Protein AF-H8ZC32-F1 (afdb_monomer)

InterPro domains:
  IPR000594 THIF-type NAD/FAD binding fold [PF00899] (2-67)
  IPR035985 Ubiquitin-activating enzyme-like [SSF69572] (2-67)

Mean predicted aligned error: 3.24 Å

Secondary structure (DSSP, 8-state):
-EEEEE--SHHHHHHHHHHHH-TT---SEEEEE--PBP-GGGTTTSS--GGGTTSBHHHHHHHHHHHH--

Sequence (70 aa):
MKLCVAGLGGLGSAIITSLIENKGIFINTIYLLDMDTVERCNTGNQIYEEKDIGEYKVTATRNRIKKGRV

Solvent-accessible surface area (backbone atoms only — not comparable to full-atom values): 4178 Å² total; per-residue (Å²): 94,79,48,75,45,77,44,67,50,53,66,34,24,52,53,52,50,52,53,62,70,38,86,87,61,81,69,79,41,80,47,72,43,51,90,52,56,34,50,78,82,41,45,82,66,32,84,50,52,82,90,42,52,73,37,43,41,47,57,52,51,52,54,50,56,58,68,59,66,121

pLDDT: mean 91.97, std 9.96, range [41.41, 98.56]

Structure (mmCIF, N/CA/C/O backbone):
data_AF-H8ZC32-F1
#
_entry.id   AF-H8ZC32-F1
#
loop_
_atom_site.group_PDB
_atom_site.id
_atom_site.type_symbol
_atom_site.label_atom_id
_atom_site.label_alt_id
_atom_site.label_comp_id
_atom_site.label_asym_id
_atom_site.label_entity_id
_atom_site.label_seq_id
_atom_site.pdbx_PDB_ins_code
_atom_site.Cartn_x
_atom_site.Cartn_y
_atom_site.Cartn_z
_atom_site.occupancy
_atom_site.B_iso_or_equiv
_atom_site.auth_seq_id
_atom_site.auth_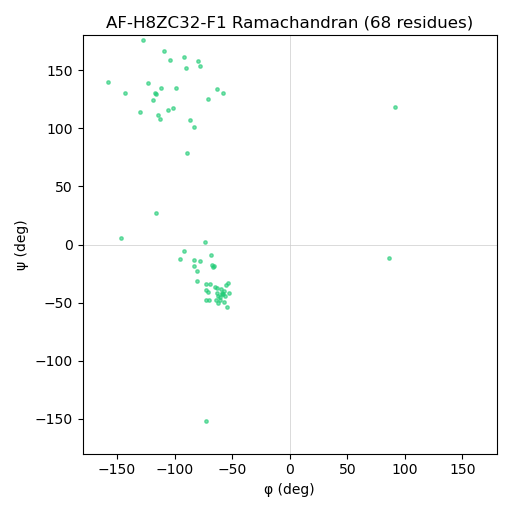comp_id
_atom_site.auth_asym_id
_atom_site.auth_atom_id
_atom_site.pdbx_PDB_model_num
ATOM 1 N N . MET A 1 1 ? -18.217 7.648 8.696 1.00 87.88 1 MET A N 1
ATOM 2 C CA . MET A 1 1 ? -17.313 8.538 7.930 1.00 87.88 1 MET A CA 1
ATOM 3 C C . MET A 1 1 ? -16.862 7.855 6.642 1.00 87.88 1 MET A C 1
ATOM 5 O O . MET A 1 1 ? -16.643 6.644 6.669 1.00 87.88 1 MET A O 1
ATOM 9 N N . LYS A 1 2 ? -16.762 8.605 5.536 1.00 92.00 2 LYS A N 1
ATOM 10 C CA . LYS A 1 2 ? -16.214 8.142 4.248 1.00 92.00 2 LYS A CA 1
ATOM 11 C C . LYS A 1 2 ? -14.894 8.874 3.995 1.00 92.00 2 LYS A C 1
ATOM 13 O O . LYS A 1 2 ? -14.850 10.083 4.195 1.00 92.00 2 LYS A O 1
ATOM 18 N N . LEU A 1 3 ? -13.863 8.154 3.568 1.00 92.81 3 LEU A N 1
ATOM 19 C CA . LEU A 1 3 ? -12.549 8.706 3.231 1.00 92.81 3 LEU A CA 1
ATOM 20 C C . LEU A 1 3 ? -12.199 8.338 1.789 1.00 92.81 3 LEU A C 1
ATOM 22 O O . LEU A 1 3 ? -12.434 7.206 1.377 1.00 92.81 3 LEU A O 1
ATOM 26 N N . CYS A 1 4 ? -11.617 9.272 1.043 1.00 96.25 4 CYS A N 1
ATOM 27 C CA . CYS A 1 4 ? -10.985 9.000 -0.242 1.00 96.25 4 CYS A CA 1
ATOM 28 C C . CYS A 1 4 ? -9.497 9.330 -0.131 1.00 96.25 4 CYS A C 1
ATOM 30 O O . CYS A 1 4 ? -9.152 10.409 0.347 1.00 96.25 4 CYS A O 1
ATOM 32 N N . VAL A 1 5 ? -8.638 8.406 -0.555 1.00 96.56 5 VAL A N 1
ATOM 33 C CA . VAL A 1 5 ? -7.190 8.610 -0.637 1.00 96.56 5 VAL A CA 1
ATOM 34 C C . VAL A 1 5 ? -6.802 8.569 -2.110 1.00 96.56 5 VAL A C 1
ATOM 36 O O . VAL A 1 5 ? -6.902 7.520 -2.749 1.00 96.56 5 VAL A O 1
ATOM 39 N N . ALA A 1 6 ? -6.395 9.721 -2.639 1.00 97.44 6 ALA A N 1
ATOM 40 C CA . ALA A 1 6 ? -5.880 9.864 -3.994 1.00 97.44 6 ALA A CA 1
ATOM 41 C C . ALA A 1 6 ? -4.350 9.941 -3.949 1.00 97.44 6 ALA A C 1
ATOM 43 O O . ALA A 1 6 ? -3.791 10.855 -3.344 1.00 97.44 6 ALA A O 1
ATOM 44 N N . GLY A 1 7 ? -3.696 8.963 -4.570 1.00 97.75 7 GLY A N 1
ATOM 45 C CA . GLY A 1 7 ? -2.264 8.705 -4.469 1.00 97.75 7 GLY A CA 1
ATOM 46 C C . GLY A 1 7 ? -1.936 7.713 -3.351 1.00 97.75 7 GLY A C 1
ATOM 47 O O . GLY A 1 7 ? -2.165 7.972 -2.169 1.00 97.75 7 GLY A O 1
ATOM 48 N N . LEU A 1 8 ? -1.348 6.580 -3.727 1.00 97.88 8 LEU A N 1
ATOM 49 C CA . LEU A 1 8 ? -0.947 5.462 -2.865 1.00 97.88 8 LEU A CA 1
ATOM 50 C C . LEU A 1 8 ? 0.579 5.265 -2.860 1.00 97.88 8 LEU A C 1
ATOM 52 O O . LEU A 1 8 ? 1.081 4.169 -2.612 1.00 97.88 8 LEU A O 1
ATOM 56 N N . GLY A 1 9 ? 1.317 6.350 -3.110 1.00 96.38 9 GLY A N 1
ATOM 57 C CA . GLY A 1 9 ? 2.759 6.449 -2.880 1.00 96.38 9 GLY A CA 1
ATOM 58 C C . GLY A 1 9 ? 3.110 6.530 -1.389 1.00 96.38 9 GLY A C 1
ATOM 59 O O . GLY A 1 9 ? 2.358 6.062 -0.535 1.00 96.38 9 GLY A O 1
ATOM 60 N N . GLY A 1 10 ? 4.232 7.171 -1.043 1.00 96.62 10 GLY A N 1
ATOM 61 C CA . GLY A 1 10 ? 4.718 7.250 0.347 1.00 96.62 10 GLY A CA 1
ATOM 62 C C . GLY A 1 10 ? 3.710 7.844 1.345 1.00 96.62 10 GLY A C 1
ATOM 63 O O . GLY A 1 10 ? 3.491 7.283 2.415 1.00 96.62 10 GLY A O 1
ATOM 64 N N . LEU A 1 11 ? 3.029 8.937 0.980 1.00 96.19 11 LEU A N 1
ATOM 65 C CA . LEU A 1 11 ? 2.031 9.570 1.855 1.00 96.19 11 LEU A CA 1
ATOM 66 C C . LEU A 1 11 ? 0.768 8.717 2.013 1.00 96.19 11 LEU A C 1
ATOM 68 O O . LEU A 1 11 ? 0.325 8.482 3.136 1.00 96.19 11 LEU A O 1
ATOM 72 N N . GLY A 1 12 ? 0.211 8.219 0.904 1.00 96.50 12 GLY A N 1
ATOM 73 C CA . GLY A 1 12 ? -0.958 7.338 0.942 1.00 96.50 12 GLY A CA 1
ATOM 74 C C . GLY A 1 12 ? -0.682 6.071 1.748 1.00 96.50 12 GLY A C 1
ATOM 75 O O . GLY A 1 12 ? -1.487 5.680 2.587 1.00 96.50 12 GLY A O 1
ATOM 76 N N . SER A 1 13 ? 0.509 5.501 1.572 1.00 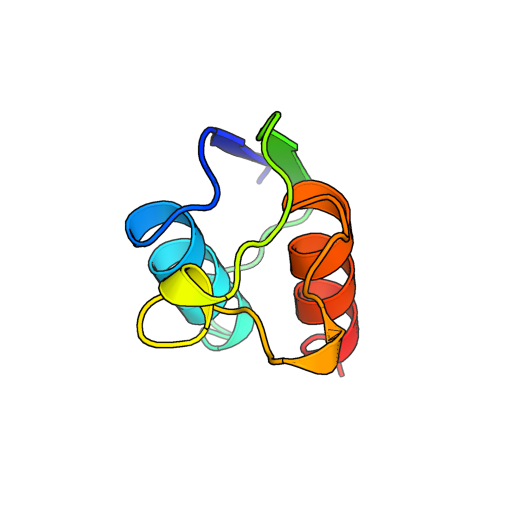95.62 13 SER A N 1
ATOM 77 C CA . SER A 1 13 ? 1.037 4.388 2.363 1.00 95.62 13 SER A CA 1
ATOM 78 C C . SER A 1 13 ? 1.024 4.688 3.865 1.00 95.62 13 SER A C 1
ATOM 80 O O . SER A 1 13 ? 0.418 3.940 4.630 1.00 95.62 13 SER A O 1
ATOM 82 N N . ALA A 1 14 ? 1.618 5.806 4.294 1.00 95.00 14 ALA A N 1
ATOM 83 C CA . ALA A 1 14 ? 1.678 6.184 5.707 1.00 95.00 14 ALA A CA 1
ATOM 84 C C . ALA A 1 14 ? 0.286 6.427 6.321 1.00 95.00 14 ALA A C 1
ATOM 86 O O . ALA A 1 14 ? 0.009 5.973 7.436 1.00 95.00 14 ALA A O 1
ATOM 87 N N . ILE A 1 15 ? -0.606 7.102 5.586 1.00 93.19 15 ILE A N 1
ATOM 88 C CA . ILE A 1 15 ? -1.988 7.355 6.017 1.00 93.19 15 ILE A CA 1
ATOM 89 C C . ILE A 1 15 ? -2.734 6.032 6.197 1.00 93.19 15 ILE A C 1
ATOM 91 O O . ILE A 1 15 ? -3.335 5.809 7.246 1.00 93.19 15 ILE A O 1
ATOM 95 N N . ILE A 1 16 ? -2.682 5.137 5.207 1.00 93.69 16 ILE A N 1
ATOM 96 C CA . ILE A 1 16 ? -3.371 3.846 5.281 1.00 93.69 16 ILE A CA 1
ATOM 97 C C . ILE A 1 16 ? -2.828 2.994 6.433 1.00 93.69 16 ILE A C 1
ATOM 99 O O . ILE A 1 16 ? -3.634 2.449 7.184 1.00 93.69 16 ILE A O 1
ATOM 103 N N . THR A 1 17 ? -1.508 2.918 6.627 1.00 91.81 17 THR A N 1
ATOM 104 C CA . THR A 1 17 ? -0.914 2.197 7.768 1.00 91.81 17 THR A CA 1
ATOM 105 C C . THR A 1 17 ? -1.425 2.742 9.094 1.00 91.81 17 THR A C 1
ATOM 107 O O . THR A 1 17 ? -1.948 1.986 9.909 1.00 91.81 17 THR A O 1
ATOM 110 N N . SER A 1 18 ? -1.384 4.065 9.266 1.00 90.50 18 SER A N 1
ATOM 111 C CA . SER A 1 18 ? -1.853 4.723 10.490 1.00 90.50 18 SER A CA 1
ATOM 112 C C . SER A 1 18 ? -3.332 4.435 10.761 1.00 90.50 18 SER A C 1
ATOM 114 O O . SER A 1 18 ? -3.728 4.231 11.904 1.00 90.50 18 SER A O 1
ATOM 116 N N . LEU A 1 19 ? -4.159 4.388 9.713 1.00 88.38 19 LEU A N 1
ATOM 117 C CA . LEU A 1 19 ? -5.586 4.075 9.819 1.00 88.38 19 LEU A CA 1
ATOM 118 C C . LEU A 1 19 ? -5.869 2.602 10.127 1.00 88.38 19 LEU A C 1
ATOM 120 O O . LEU A 1 19 ? -6.855 2.310 10.797 1.00 88.38 19 LEU A O 1
ATOM 124 N N . ILE A 1 20 ? -5.051 1.676 9.623 1.00 85.06 20 ILE A N 1
ATOM 125 C CA . ILE A 1 20 ? -5.183 0.245 9.929 1.00 85.06 20 ILE A CA 1
ATOM 126 C C . ILE A 1 20 ? -4.778 -0.024 11.383 1.00 85.06 20 ILE A C 1
ATOM 128 O O . ILE A 1 20 ? -5.431 -0.811 12.065 1.00 85.06 20 ILE A O 1
ATOM 132 N N . GLU A 1 21 ? -3.714 0.621 11.858 1.00 84.94 21 GLU A N 1
ATOM 133 C CA . GLU A 1 21 ? -3.153 0.386 13.193 1.00 84.94 21 GLU A CA 1
ATOM 134 C C . GLU A 1 21 ? -3.918 1.128 14.300 1.00 84.94 21 GLU A C 1
ATOM 136 O O . GLU A 1 21 ? -4.029 0.635 15.427 1.00 84.94 21 GLU A O 1
ATOM 141 N N . ASN A 1 22 ? -4.485 2.299 14.000 1.00 80.62 22 ASN A N 1
ATOM 142 C CA . ASN A 1 22 ? -5.186 3.108 14.990 1.00 80.62 22 ASN A CA 1
ATOM 143 C C . ASN A 1 22 ? -6.642 2.654 15.187 1.00 80.62 22 ASN A C 1
ATOM 145 O O . ASN A 1 22 ? -7.551 3.029 14.445 1.00 80.62 22 ASN A O 1
ATOM 149 N N . LYS A 1 23 ? -6.883 1.914 16.275 1.00 69.69 23 LYS A N 1
ATOM 150 C CA . LYS A 1 23 ? -8.217 1.427 16.671 1.00 69.69 23 LYS A CA 1
ATOM 151 C C . LYS A 1 23 ? -9.196 2.521 17.124 1.00 69.69 23 LYS A C 1
ATOM 153 O O . LYS A 1 23 ? -10.374 2.230 17.312 1.00 69.69 23 LYS A O 1
ATOM 158 N N . GLY A 1 24 ? -8.739 3.760 17.310 1.00 81.94 24 GLY A N 1
ATOM 159 C CA . GLY A 1 24 ? -9.570 4.880 17.762 1.00 81.94 24 GLY A CA 1
ATOM 160 C C . GLY A 1 24 ? -10.361 5.576 16.651 1.00 81.94 24 GLY A C 1
ATOM 161 O O . GLY A 1 24 ? -11.267 6.351 16.950 1.00 81.94 24 GLY A O 1
ATOM 162 N N . ILE A 1 25 ? -10.049 5.315 15.374 1.00 81.31 25 ILE A N 1
ATOM 163 C CA . ILE A 1 25 ? -10.701 5.975 14.235 1.00 81.31 25 ILE A CA 1
ATOM 164 C C . ILE A 1 25 ? -11.531 4.958 13.451 1.00 81.31 25 ILE A C 1
ATOM 166 O O . ILE A 1 25 ? -11.009 4.130 12.707 1.00 81.31 25 ILE A O 1
ATOM 170 N N . PHE A 1 26 ? -12.857 5.058 13.556 1.00 83.62 26 PHE A N 1
ATOM 171 C CA . PHE A 1 26 ? -13.759 4.212 12.778 1.00 83.62 26 PHE A CA 1
ATOM 172 C C . PHE A 1 26 ? -14.060 4.815 11.396 1.00 83.62 26 PHE A C 1
ATOM 174 O O . PHE A 1 26 ? -14.831 5.772 11.254 1.00 83.62 26 PHE A O 1
ATOM 181 N N . ILE A 1 27 ? -13.487 4.214 10.347 1.00 87.25 27 ILE A N 1
ATOM 182 C CA . ILE A 1 27 ? -13.802 4.541 8.950 1.00 87.25 27 ILE A CA 1
ATOM 183 C C . ILE A 1 27 ? -14.654 3.438 8.326 1.00 87.25 27 ILE A C 1
ATOM 185 O O . ILE A 1 27 ? -14.214 2.306 8.122 1.00 87.25 27 ILE A O 1
ATOM 189 N N . ASN A 1 28 ? -15.883 3.807 7.965 1.00 88.38 28 ASN A N 1
ATOM 190 C CA . ASN A 1 28 ? -16.857 2.887 7.388 1.00 88.38 28 ASN A CA 1
ATOM 191 C C . ASN A 1 28 ? -16.501 2.511 5.945 1.00 88.38 28 ASN A C 1
ATOM 193 O O . ASN A 1 28 ? -16.660 1.367 5.531 1.00 88.38 28 ASN A O 1
ATOM 197 N N . THR A 1 29 ? -16.020 3.483 5.167 1.00 90.88 29 THR A N 1
ATOM 198 C CA . THR A 1 29 ? -15.733 3.299 3.741 1.00 90.88 29 THR A CA 1
ATOM 199 C C . THR A 1 29 ? -14.481 4.070 3.352 1.00 90.88 29 THR A C 1
ATOM 201 O O . THR A 1 29 ? -14.378 5.260 3.652 1.00 90.88 29 THR A O 1
ATOM 204 N N . ILE A 1 30 ? -13.560 3.389 2.668 1.00 93.62 30 ILE A N 1
ATOM 205 C CA . ILE A 1 30 ? -12.336 3.962 2.107 1.00 93.62 30 ILE A CA 1
ATOM 206 C C . ILE A 1 30 ? -12.383 3.769 0.589 1.00 93.62 30 ILE A C 1
ATOM 208 O O . ILE A 1 30 ? -12.536 2.642 0.120 1.00 93.62 30 ILE A O 1
ATOM 212 N N . TYR A 1 31 ? -12.252 4.861 -0.156 1.00 96.69 31 TYR A N 1
ATOM 213 C CA . TYR 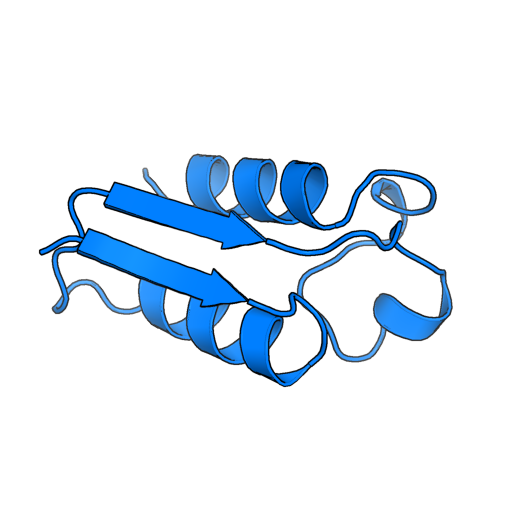A 1 31 ? -12.037 4.867 -1.600 1.00 96.69 31 TYR A CA 1
ATOM 214 C C . TYR A 1 31 ? -10.547 5.068 -1.870 1.00 96.69 31 TYR A C 1
ATOM 216 O O . TYR A 1 31 ? -9.914 5.916 -1.241 1.00 96.69 31 TYR A O 1
ATOM 224 N N . LEU A 1 32 ? -9.995 4.274 -2.782 1.00 97.81 32 LEU A N 1
ATOM 225 C CA . LEU A 1 32 ? -8.587 4.310 -3.166 1.00 97.81 32 LEU A CA 1
ATOM 226 C C . LEU A 1 32 ? -8.498 4.715 -4.636 1.00 97.81 32 LEU A C 1
ATOM 228 O O . LEU A 1 32 ? -9.180 4.112 -5.467 1.00 97.81 32 LEU A O 1
ATOM 232 N N . LEU A 1 33 ? -7.668 5.706 -4.945 1.00 98.06 33 LEU A N 1
ATOM 233 C CA . LEU A 1 33 ? -7.407 6.144 -6.311 1.00 98.06 33 LEU A CA 1
ATOM 234 C C . LEU A 1 33 ? -5.900 6.231 -6.537 1.00 98.06 33 LEU A C 1
ATOM 236 O O . LEU A 1 33 ? -5.227 7.067 -5.943 1.00 98.06 33 LEU A O 1
ATOM 240 N N . ASP A 1 34 ? -5.389 5.381 -7.413 1.00 98.00 34 ASP A N 1
ATOM 241 C CA . ASP A 1 34 ? -4.036 5.446 -7.956 1.00 98.00 34 A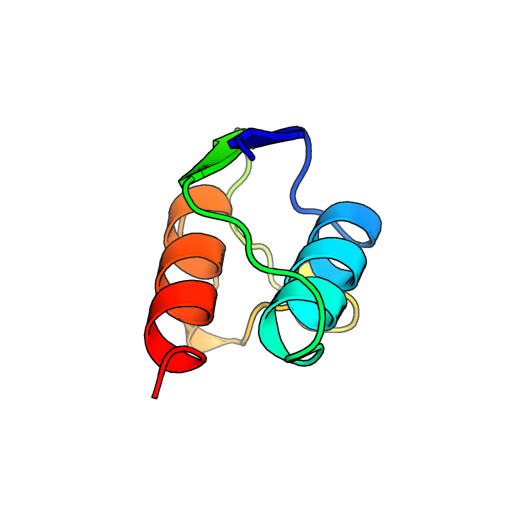SP A CA 1
ATOM 242 C C . ASP A 1 34 ? -4.043 4.682 -9.283 1.00 98.00 34 ASP A C 1
ATOM 244 O O . ASP A 1 34 ? -4.726 3.660 -9.394 1.00 98.00 34 ASP A O 1
ATOM 248 N N . MET A 1 35 ? -3.353 5.205 -10.292 1.00 98.00 35 MET A N 1
ATOM 249 C CA . MET A 1 35 ? -3.289 4.590 -11.622 1.00 98.00 35 MET A CA 1
ATOM 250 C C . MET A 1 35 ? -2.044 3.716 -11.793 1.00 98.00 35 MET A C 1
ATO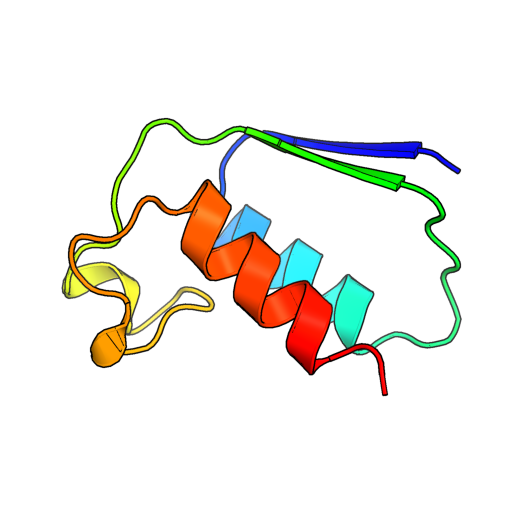M 252 O O . MET A 1 35 ? -1.979 2.939 -12.745 1.00 98.00 35 MET A O 1
ATOM 256 N N . ASP A 1 36 ? -1.080 3.820 -10.880 1.00 98.06 36 ASP A N 1
ATOM 257 C CA . ASP A 1 36 ? 0.185 3.115 -10.982 1.00 98.06 36 ASP A CA 1
ATOM 258 C C . ASP A 1 36 ? 0.068 1.646 -10.552 1.00 98.06 36 ASP A C 1
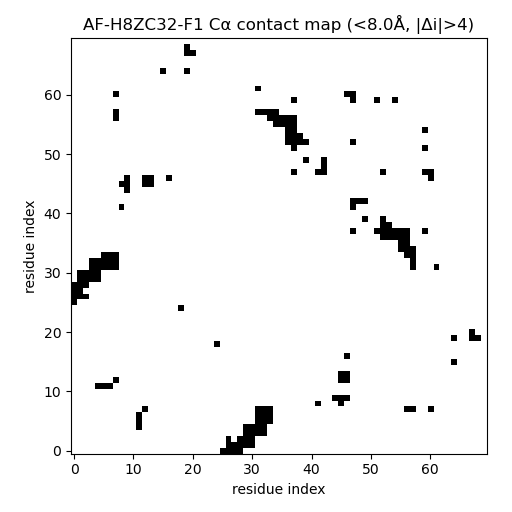ATOM 260 O O . ASP A 1 36 ? -0.763 1.238 -9.727 1.00 98.06 36 ASP A O 1
ATOM 264 N N . THR A 1 37 ? 1.012 0.855 -11.048 1.00 98.50 37 THR A N 1
ATOM 265 C CA . THR A 1 37 ? 1.365 -0.453 -10.497 1.00 98.50 37 THR A CA 1
ATOM 266 C C . THR A 1 37 ? 2.492 -0.331 -9.476 1.00 98.50 37 THR A C 1
ATOM 268 O O . THR A 1 37 ? 3.219 0.661 -9.438 1.00 98.50 37 THR A O 1
ATOM 271 N N . VAL A 1 38 ? 2.652 -1.342 -8.630 1.00 98.38 38 VAL A N 1
ATOM 272 C CA . VAL A 1 38 ? 3.769 -1.428 -7.688 1.00 98.38 38 VAL A CA 1
ATOM 273 C C . VAL A 1 38 ? 5.058 -1.714 -8.453 1.00 98.38 38 VAL A C 1
ATOM 275 O O . VAL A 1 38 ? 5.167 -2.713 -9.166 1.00 98.38 38 VAL A O 1
ATOM 278 N N . GLU A 1 39 ? 6.060 -0.868 -8.248 1.00 98.25 39 GLU A N 1
ATOM 279 C CA . GLU A 1 39 ? 7.417 -1.077 -8.739 1.00 98.25 39 GLU A CA 1
ATOM 280 C C . GLU A 1 39 ? 8.353 -1.516 -7.614 1.00 98.25 39 GLU A C 1
ATOM 282 O O . GLU A 1 39 ? 8.138 -1.220 -6.438 1.00 98.25 39 GLU A O 1
ATOM 287 N N . ARG A 1 40 ? 9.470 -2.153 -7.981 1.00 97.69 40 ARG A N 1
ATOM 288 C CA . ARG A 1 40 ? 10.486 -2.599 -7.018 1.00 97.69 40 ARG A CA 1
ATOM 289 C C . ARG A 1 40 ? 11.013 -1.463 -6.136 1.00 97.69 40 ARG A C 1
ATOM 291 O O . ARG A 1 40 ? 11.278 -1.672 -4.963 1.00 97.69 40 ARG A O 1
ATOM 298 N N . CYS A 1 41 ? 11.135 -0.245 -6.665 1.00 96.62 41 CYS A N 1
ATOM 299 C CA . CYS A 1 41 ? 11.589 0.906 -5.879 1.00 96.62 41 CYS A CA 1
ATOM 300 C C . CYS A 1 41 ? 10.601 1.307 -4.765 1.00 96.62 41 CYS A C 1
ATOM 302 O O . CYS A 1 41 ? 10.984 2.011 -3.833 1.00 96.62 41 CYS A O 1
ATOM 304 N N . ASN A 1 42 ? 9.340 0.869 -4.840 1.00 97.31 42 ASN A N 1
ATOM 305 C CA . ASN A 1 42 ? 8.313 1.203 -3.860 1.00 97.31 42 ASN A CA 1
ATOM 306 C C . ASN A 1 42 ? 8.398 0.329 -2.597 1.00 97.31 42 ASN A C 1
ATOM 308 O O . ASN A 1 42 ? 7.958 0.769 -1.538 1.00 97.31 42 ASN A O 1
ATOM 312 N N . THR A 1 43 ? 8.991 -0.869 -2.658 1.00 95.75 43 THR A N 1
ATOM 313 C CA . THR A 1 43 ? 9.038 -1.801 -1.510 1.00 95.75 43 THR A CA 1
ATOM 314 C C . THR A 1 43 ? 9.893 -1.285 -0.345 1.00 95.75 43 THR A C 1
ATOM 316 O O . THR A 1 43 ? 9.719 -1.717 0.790 1.00 95.75 43 THR A O 1
ATOM 319 N N . GLY A 1 44 ? 10.786 -0.320 -0.592 1.00 94.69 44 GLY A N 1
ATOM 320 C CA . GLY A 1 44 ? 11.647 0.267 0.439 1.00 94.69 44 GLY A CA 1
ATOM 321 C C . GLY A 1 44 ? 11.011 1.388 1.270 1.00 94.69 44 GLY A C 1
ATOM 322 O O . GLY A 1 44 ? 11.541 1.725 2.326 1.00 94.69 44 GLY A O 1
ATOM 323 N N . ASN A 1 45 ? 9.919 2.007 0.807 1.00 92.50 45 ASN A N 1
ATOM 324 C CA . ASN A 1 45 ? 9.361 3.213 1.440 1.00 92.50 45 ASN A CA 1
ATOM 325 C C . ASN A 1 45 ? 7.827 3.338 1.377 1.00 92.50 45 ASN A C 1
ATOM 327 O O . ASN A 1 45 ? 7.276 4.367 1.773 1.00 92.50 45 ASN A O 1
ATOM 331 N N . GLN A 1 46 ? 7.132 2.319 0.875 1.00 97.06 46 GLN A N 1
ATOM 332 C CA . GLN A 1 46 ? 5.672 2.253 0.778 1.00 97.06 46 GLN A CA 1
ATOM 333 C C . GLN A 1 46 ? 5.168 0.950 1.414 1.00 97.06 46 GLN A C 1
ATOM 335 O O . GLN A 1 46 ? 5.952 0.117 1.856 1.00 97.06 46 GLN A O 1
ATOM 340 N N . ILE A 1 47 ? 3.850 0.760 1.493 1.00 95.19 47 ILE A N 1
ATOM 341 C CA . ILE A 1 47 ? 3.234 -0.388 2.198 1.00 95.19 47 ILE A CA 1
ATOM 342 C C . ILE A 1 47 ? 3.351 -1.747 1.484 1.00 95.19 47 ILE A C 1
ATOM 344 O O . ILE A 1 47 ? 2.785 -2.733 1.969 1.00 95.19 47 ILE A O 1
ATOM 348 N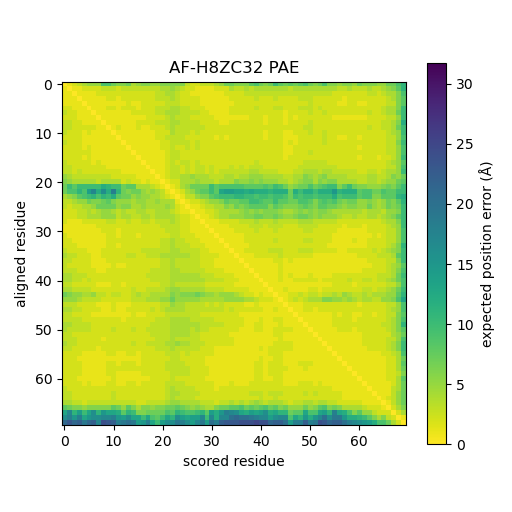 N . TYR A 1 48 ? 4.015 -1.794 0.331 1.00 96.75 48 TYR A N 1
ATOM 349 C CA . TYR A 1 48 ? 4.055 -2.951 -0.563 1.00 96.75 48 TYR A CA 1
ATOM 350 C C . TYR A 1 48 ? 5.215 -3.893 -0.242 1.00 96.75 48 TYR A C 1
ATOM 352 O O . TYR A 1 48 ? 6.269 -3.467 0.227 1.00 96.75 48 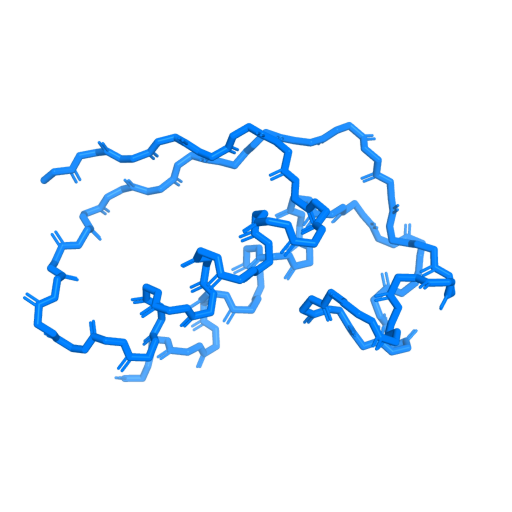TYR A O 1
ATOM 360 N N . GLU A 1 49 ? 5.033 -5.174 -0.545 1.00 96.00 49 GLU A N 1
ATOM 361 C CA . GLU A 1 49 ? 6.070 -6.201 -0.439 1.00 96.00 49 GLU A CA 1
ATOM 362 C C . GLU A 1 49 ? 6.523 -6.661 -1.837 1.00 96.00 49 GLU A C 1
ATOM 364 O O . GLU A 1 49 ? 5.842 -6.421 -2.831 1.00 96.00 49 GLU A O 1
ATOM 369 N N . GLU A 1 50 ? 7.647 -7.382 -1.934 1.00 96.81 50 GLU A N 1
ATOM 370 C CA . GLU A 1 50 ? 8.166 -7.896 -3.221 1.00 96.81 50 GLU A CA 1
ATOM 371 C C . GLU A 1 50 ? 7.128 -8.718 -4.007 1.00 96.81 50 GLU A C 1
ATOM 373 O O . GLU A 1 50 ? 7.089 -8.668 -5.233 1.00 96.81 50 GLU A O 1
ATOM 378 N N . LYS A 1 51 ? 6.236 -9.437 -3.312 1.00 96.56 51 LYS A N 1
ATOM 379 C CA . LYS A 1 51 ? 5.160 -10.223 -3.942 1.00 96.56 51 LYS A CA 1
ATOM 380 C C . LYS A 1 51 ? 4.094 -9.375 -4.644 1.00 96.56 51 LYS A C 1
ATOM 382 O O . LYS A 1 51 ? 3.305 -9.927 -5.402 1.00 96.56 51 LYS A O 1
ATOM 387 N N . ASP A 1 52 ? 4.024 -8.082 -4.335 1.00 97.69 52 ASP A N 1
ATOM 388 C CA . ASP A 1 52 ? 3.026 -7.167 -4.884 1.00 97.69 52 ASP A CA 1
ATOM 389 C C . ASP A 1 52 ? 3.539 -6.466 -6.158 1.00 97.69 52 ASP A C 1
ATOM 391 O O . ASP A 1 52 ? 2.776 -5.754 -6.803 1.00 97.69 52 ASP A O 1
ATOM 395 N N . ILE A 1 53 ? 4.810 -6.650 -6.544 1.00 98.19 53 ILE A N 1
ATOM 396 C CA . ILE A 1 53 ? 5.397 -6.019 -7.737 1.00 98.19 53 ILE A CA 1
ATOM 397 C C . ILE A 1 53 ? 4.606 -6.405 -8.996 1.00 98.19 53 ILE A C 1
ATOM 399 O O . ILE A 1 53 ? 4.354 -7.581 -9.256 1.00 98.19 53 ILE A O 1
ATOM 403 N N . GLY A 1 54 ? 4.242 -5.399 -9.795 1.00 98.06 54 GLY A N 1
ATOM 404 C CA . GLY A 1 54 ? 3.432 -5.548 -11.008 1.00 98.06 54 GLY A CA 1
ATOM 405 C C . GLY A 1 54 ? 1.916 -5.531 -10.776 1.00 98.06 54 GLY A C 1
ATOM 406 O O . GLY A 1 54 ? 1.166 -5.382 -11.737 1.00 98.06 54 GLY A O 1
ATOM 407 N N . GLU A 1 55 ? 1.446 -5.624 -9.530 1.00 98.38 55 GLU A N 1
ATOM 408 C CA . GLU A 1 55 ? 0.030 -5.446 -9.192 1.00 98.38 55 GLU A CA 1
ATOM 409 C C . GLU A 1 55 ? -0.340 -3.958 -9.178 1.00 98.38 55 GLU A C 1
ATOM 411 O O . GLU A 1 55 ? 0.493 -3.092 -8.896 1.00 98.38 55 GLU A O 1
ATOM 416 N N . TYR A 1 56 ? -1.607 -3.632 -9.429 1.00 98.56 56 TYR A N 1
ATOM 417 C CA . TYR A 1 56 ? -2.088 -2.264 -9.254 1.00 98.56 56 TYR A CA 1
ATOM 418 C C . TYR A 1 56 ? -1.987 -1.838 -7.788 1.00 98.56 56 TYR A C 1
ATOM 420 O O . TYR A 1 56 ? -2.456 -2.550 -6.891 1.00 98.56 56 TYR A O 1
ATOM 428 N N . LYS A 1 57 ? -1.469 -0.630 -7.531 1.00 98.38 57 LYS A N 1
ATOM 429 C CA . LYS A 1 57 ? -1.339 -0.093 -6.164 1.00 98.38 57 LYS A CA 1
ATOM 430 C C . LYS A 1 57 ? -2.666 -0.141 -5.408 1.00 98.38 57 LYS A C 1
ATOM 432 O O . LYS A 1 57 ? -2.721 -0.608 -4.273 1.00 98.38 57 LYS A O 1
ATOM 437 N N . VAL A 1 58 ? -3.768 0.208 -6.079 1.00 98.25 58 VAL A N 1
ATOM 438 C CA . VAL A 1 58 ? -5.128 0.118 -5.515 1.00 98.25 58 VAL A CA 1
ATOM 439 C C . VAL A 1 58 ? -5.496 -1.295 -5.049 1.00 98.25 58 VAL A C 1
ATOM 441 O O . VAL A 1 58 ? -6.102 -1.457 -3.984 1.00 98.25 58 VAL A O 1
ATOM 444 N N . THR A 1 59 ? -5.115 -2.330 -5.798 1.00 97.88 59 THR A N 1
ATOM 445 C CA . THR A 1 59 ? -5.395 -3.729 -5.456 1.00 97.88 59 THR A CA 1
ATOM 446 C C . THR A 1 59 ? -4.529 -4.181 -4.286 1.00 97.88 59 THR A C 1
ATOM 448 O O . THR A 1 59 ? -5.061 -4.730 -3.313 1.00 97.88 59 THR A O 1
ATOM 451 N N . ALA A 1 60 ? -3.223 -3.911 -4.342 1.00 97.25 60 ALA A N 1
ATOM 452 C CA . ALA A 1 60 ? -2.274 -4.278 -3.295 1.00 97.25 60 ALA A CA 1
ATOM 453 C C . ALA A 1 60 ? -2.629 -3.611 -1.951 1.00 97.25 60 ALA A C 1
ATOM 455 O O . ALA A 1 60 ? -2.776 -4.293 -0.929 1.00 97.25 60 ALA A O 1
ATOM 456 N N . THR A 1 61 ? -2.909 -2.301 -1.952 1.00 96.81 61 THR A N 1
ATOM 457 C CA . THR A 1 61 ? -3.361 -1.568 -0.758 1.00 96.81 61 THR A CA 1
ATOM 458 C C . THR A 1 61 ? -4.672 -2.127 -0.204 1.00 96.81 61 THR A C 1
ATOM 460 O O . THR A 1 61 ? -4.789 -2.356 1.003 1.00 96.81 61 THR A O 1
ATOM 463 N N . ARG A 1 62 ? -5.665 -2.410 -1.061 1.00 95.88 62 ARG A N 1
ATOM 464 C CA . ARG A 1 62 ? -6.942 -3.008 -0.630 1.00 95.88 62 ARG A CA 1
ATOM 465 C C . ARG A 1 62 ? -6.728 -4.349 0.071 1.00 95.88 62 ARG A C 1
ATOM 467 O O . ARG A 1 62 ? -7.364 -4.617 1.092 1.00 95.88 62 ARG A O 1
ATOM 474 N N . ASN A 1 63 ? -5.850 -5.191 -0.468 1.00 94.25 63 ASN A N 1
ATOM 475 C CA . ASN A 1 63 ? -5.537 -6.493 0.116 1.00 94.25 63 ASN A CA 1
ATOM 476 C C . ASN A 1 63 ? -4.864 -6.339 1.490 1.00 94.25 63 ASN A C 1
ATOM 478 O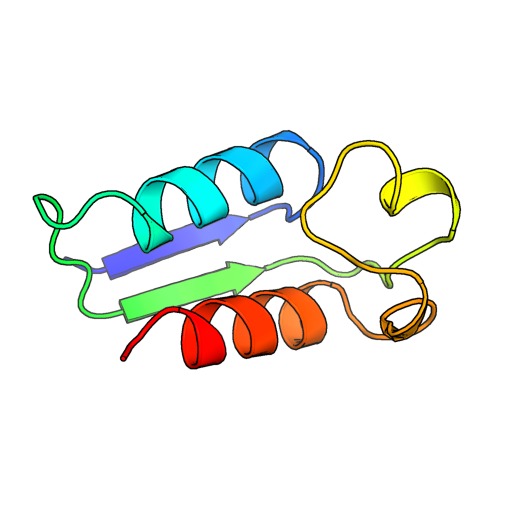 O . ASN A 1 63 ? -5.179 -7.094 2.412 1.00 94.25 63 ASN A O 1
ATOM 482 N N . ARG A 1 64 ? -4.010 -5.322 1.662 1.00 91.12 64 ARG A N 1
ATOM 483 C CA . ARG A 1 64 ? -3.387 -4.986 2.951 1.00 91.12 64 ARG A CA 1
ATOM 484 C C . ARG A 1 64 ? -4.412 -4.553 4.000 1.00 91.12 64 ARG A C 1
ATOM 486 O O . ARG A 1 64 ? -4.406 -5.099 5.102 1.00 91.12 64 ARG A O 1
ATOM 493 N N . ILE A 1 65 ? -5.333 -3.654 3.641 1.00 91.19 65 ILE A N 1
ATOM 494 C CA . ILE A 1 65 ? -6.419 -3.197 4.531 1.00 91.19 65 ILE A CA 1
ATOM 495 C C . ILE A 1 65 ? -7.284 -4.377 4.989 1.00 91.19 65 ILE A C 1
ATOM 497 O O . ILE A 1 65 ? -7.629 -4.470 6.165 1.00 91.19 65 ILE A O 1
ATOM 501 N N . LYS A 1 66 ? -7.619 -5.302 4.079 1.00 88.06 66 LYS A N 1
ATOM 502 C CA . LYS A 1 66 ? -8.414 -6.494 4.415 1.00 88.06 66 LYS A CA 1
ATOM 503 C C . LYS A 1 66 ? -7.705 -7.423 5.403 1.00 88.06 66 LYS A C 1
ATOM 505 O O . LYS A 1 66 ? -8.371 -7.960 6.274 1.00 88.06 66 LYS A O 1
ATOM 510 N N . LYS A 1 67 ? -6.383 -7.590 5.292 1.00 80.75 67 LYS A N 1
ATOM 511 C CA . LYS A 1 67 ? -5.594 -8.411 6.230 1.00 80.75 67 LYS A CA 1
ATOM 512 C C . LYS A 1 67 ? -5.493 -7.798 7.628 1.00 80.75 67 LYS A C 1
ATOM 514 O O . LYS A 1 67 ? -5.425 -8.538 8.598 1.00 80.75 67 LYS A O 1
ATOM 519 N N . GLY A 1 68 ? -5.451 -6.468 7.728 1.00 65.69 68 GLY A N 1
ATOM 520 C CA . GLY A 1 68 ? -5.341 -5.760 9.010 1.00 65.69 68 GLY A CA 1
ATOM 521 C C . GLY A 1 68 ? -6.645 -5.676 9.809 1.00 65.69 68 GLY A C 1
ATOM 522 O O . GLY A 1 68 ? -6.615 -5.349 10.990 1.00 65.69 68 GLY A O 1
ATOM 523 N N . ARG A 1 69 ? -7.791 -5.975 9.186 1.00 55.91 69 ARG A N 1
ATOM 524 C CA . ARG A 1 69 ? -9.089 -6.088 9.859 1.00 55.91 69 ARG A CA 1
ATOM 525 C C . ARG A 1 69 ? -9.287 -7.527 10.346 1.00 55.91 69 ARG A C 1
ATOM 527 O O . ARG A 1 69 ? -9.961 -8.305 9.676 1.00 55.91 69 ARG A O 1
ATOM 534 N N . VAL A 1 70 ? -8.653 -7.858 11.473 1.00 41.41 70 VAL A N 1
ATOM 535 C CA . VAL A 1 70 ? -8.966 -9.041 12.300 1.00 41.41 70 VAL A CA 1
ATOM 536 C C . VAL A 1 70 ? -9.957 -8.638 13.381 1.00 41.41 70 VAL A C 1
ATOM 538 O O . VAL A 1 70 ? -9.731 -7.564 13.988 1.00 41.41 70 VAL A O 1
#

Radius of gyration: 11.55 Å; Cα contacts (8 Å, |Δi|>4): 90; chains: 1; bounding box: 29×20×29 Å

Nearest PDB structures (foldseek):
  6h77-assembly1_B  TM=9.197E-01  e=1.877E-02  Homo sapiens
  6h78-assembly4_H  TM=8.740E-01  e=2.616E-02  Homo sapiens
  7tsq-assembly1_B  TM=8.784E-01  e=3.192E-02  Enterobacter cloacae
  3s9m-assembly2_D-3  TM=3.271E-01  e=8.992E+00  Homo sapiens

Organism: Nematocida ausubeli (strain ATCC PRA-371 / ERTm2) (NCBI:txid1913371)

Foldseek 3Di:
DEEEDADQALVVQVVLVCVLPDPVDDHPYYHYHDPDADDPVRCVRGNDHPVRGPPRSRVRSVVVSVVSPD